Protein AF-A0A1C2GJ73-F1 (afdb_monomer_lite)

Foldseek 3Di:
DDDDCPDPVVVVVVVVVVPPPQADWAWDADPQWIFTADHPVCCPPPVNVQGTQPPDRSVQWDDADSEQWIDGPPFIDRGSDTDPPADRVQWHAPDRAWIDGPQDIDGPPDDPRPDD

Secondary structure (DSSP, 8-state):
-------HHHHHHHHHHHTSSSS--EEEEETTEEEEEPPHHHHTSTTTT--EETT--TTT-EE-SSSSEEE-SS-EEETTEE-TT--TTT-EEEETTEEE-SS-EEETTB------

Radius of gyration: 19.12 Å; chains: 1; bounding box: 38×44×57 Å

pLDDT: mean 79.22, std 19.01, range [32.78, 98.31]

Structure (mmCIF, N/CA/C/O backbone):
data_AF-A0A1C2GJ73-F1
#
_entry.id   AF-A0A1C2GJ73-F1
#
loop_
_atom_site.group_PDB
_atom_site.id
_atom_site.type_symbol
_atom_site.label_atom_id
_atom_site.label_alt_id
_atom_site.label_comp_id
_atom_site.label_asym_id
_atom_site.label_entity_id
_atom_site.label_seq_id
_atom_site.pdbx_PDB_ins_code
_atom_site.Cartn_x
_atom_site.Cartn_y
_atom_site.Cartn_z
_atom_site.occupancy
_atom_site.B_iso_or_equiv
_atom_site.auth_seq_id
_atom_site.auth_comp_id
_atom_site.auth_asym_id
_atom_site.auth_atom_id
_atom_site.pdbx_PDB_model_num
AT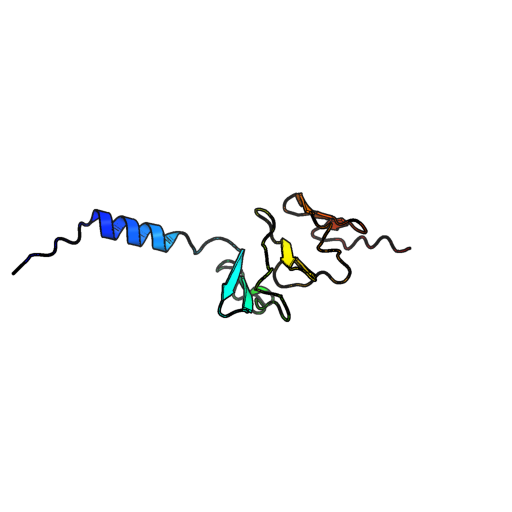OM 1 N N . MET A 1 1 ? -25.498 28.324 39.859 1.00 40.22 1 MET A N 1
ATOM 2 C CA . MET A 1 1 ? -24.899 28.531 38.520 1.00 40.22 1 MET A CA 1
ATOM 3 C C . MET A 1 1 ? -23.432 28.119 38.566 1.00 40.22 1 MET A C 1
ATOM 5 O O . MET A 1 1 ? -22.624 28.859 39.112 1.00 40.22 1 MET A O 1
ATOM 9 N N . LYS A 1 2 ? -23.086 26.915 38.087 1.00 37.31 2 LYS A N 1
ATOM 10 C CA . LYS A 1 2 ? -21.684 26.472 37.994 1.00 37.31 2 LYS A CA 1
ATOM 11 C C . LYS A 1 2 ? -21.054 27.174 36.789 1.00 37.31 2 LYS A C 1
ATOM 13 O O . LYS A 1 2 ? -21.511 26.981 35.669 1.00 37.31 2 LYS A O 1
ATOM 18 N N . ARG A 1 3 ? -20.073 28.046 37.029 1.00 48.12 3 ARG A N 1
ATOM 19 C CA . ARG A 1 3 ? -19.289 28.680 35.963 1.00 4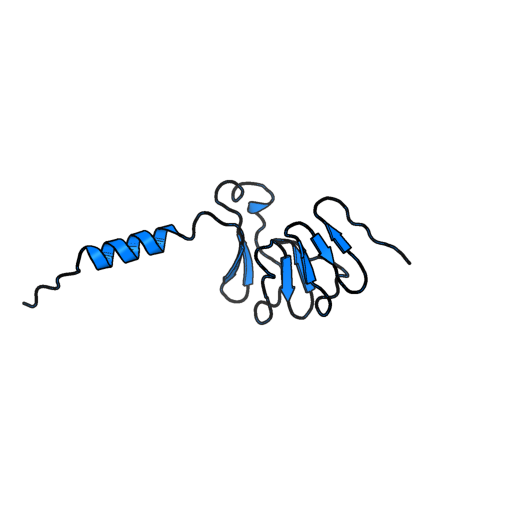8.12 3 ARG A CA 1
ATOM 20 C C . ARG A 1 3 ? -18.337 27.624 35.408 1.00 48.12 3 ARG A C 1
ATOM 22 O O . ARG A 1 3 ? -17.399 27.231 36.092 1.00 48.12 3 ARG A O 1
ATOM 29 N N . SER A 1 4 ? -18.629 27.130 34.211 1.00 48.50 4 SER A N 1
ATOM 30 C CA . SER A 1 4 ? -17.775 26.187 33.492 1.00 48.50 4 SER A CA 1
ATOM 31 C C . SER A 1 4 ? -16.586 26.948 32.910 1.00 48.50 4 SER A C 1
ATOM 33 O O . SER A 1 4 ? -16.693 27.571 31.857 1.00 48.50 4 SER A O 1
ATOM 35 N N . THR A 1 5 ? -15.459 26.946 33.613 1.00 51.06 5 THR A N 1
ATOM 36 C CA . THR A 1 5 ? -14.175 27.425 33.094 1.00 51.06 5 THR A CA 1
ATOM 37 C C . THR A 1 5 ? -13.644 26.388 32.109 1.00 51.06 5 THR A C 1
ATOM 39 O O . THR A 1 5 ? -12.960 25.440 32.482 1.00 51.06 5 THR A O 1
ATOM 42 N N . ILE A 1 6 ? -13.993 26.543 30.832 1.00 55.19 6 ILE A N 1
ATOM 43 C CA . ILE A 1 6 ? -13.268 25.897 29.738 1.00 55.19 6 ILE A CA 1
ATOM 44 C C . ILE A 1 6 ? -11.893 26.577 29.700 1.00 55.19 6 ILE A C 1
ATOM 46 O O . ILE A 1 6 ? -11.766 27.726 29.281 1.00 55.19 6 ILE A O 1
ATOM 50 N N . THR A 1 7 ? -10.875 25.921 30.253 1.00 47.97 7 THR A N 1
ATOM 51 C CA . THR A 1 7 ? -9.523 26.475 30.379 1.00 47.97 7 THR A CA 1
ATOM 52 C C . THR A 1 7 ? -8.939 26.733 28.989 1.00 47.97 7 THR A C 1
ATOM 54 O O . THR A 1 7 ? -8.954 25.843 28.142 1.00 47.97 7 THR A O 1
ATOM 57 N N . ILE A 1 8 ? -8.377 27.922 28.756 1.00 55.06 8 ILE A N 1
ATOM 58 C CA . ILE A 1 8 ? -7.751 28.338 27.482 1.00 55.06 8 ILE A CA 1
ATOM 59 C C . ILE A 1 8 ? -6.724 27.303 26.973 1.00 55.06 8 ILE A C 1
ATOM 61 O O . ILE A 1 8 ? -6.609 27.089 25.772 1.00 55.06 8 ILE A O 1
ATOM 65 N N . ILE A 1 9 ? -6.050 26.588 27.882 1.00 53.28 9 ILE A N 1
ATOM 66 C CA . ILE A 1 9 ? -5.108 25.496 27.577 1.00 53.28 9 ILE A CA 1
ATOM 67 C C . ILE A 1 9 ? -5.810 24.294 26.916 1.00 53.28 9 ILE A C 1
ATOM 69 O O . ILE A 1 9 ? -5.271 23.706 25.984 1.00 53.28 9 ILE A O 1
ATOM 73 N N . GLY A 1 10 ? -7.029 23.952 27.348 1.00 53.03 10 GLY A N 1
ATOM 74 C CA . GLY A 1 10 ? -7.826 22.882 26.744 1.00 53.03 10 GLY A CA 1
ATOM 75 C C . GLY A 1 10 ? -8.292 23.231 25.330 1.00 53.03 10 GLY A C 1
ATOM 76 O O . GLY A 1 10 ? -8.263 22.378 24.453 1.00 53.03 10 GLY A O 1
ATOM 77 N N . VAL A 1 11 ? -8.630 24.500 25.075 1.00 57.69 11 VAL A N 1
ATOM 78 C CA . VAL A 1 11 ? -8.968 24.987 23.723 1.00 57.69 11 VAL A CA 1
ATOM 79 C C . VAL A 1 11 ? -7.724 25.048 22.832 1.00 57.69 11 VAL A C 1
ATOM 81 O O . VAL A 1 11 ? -7.787 24.634 21.680 1.00 57.69 11 VAL A O 1
ATOM 84 N N . LEU A 1 12 ? -6.577 25.485 23.363 1.00 54.69 12 LEU A N 1
ATOM 85 C CA . LEU A 1 12 ? -5.314 25.560 22.621 1.00 54.69 12 LEU A CA 1
ATOM 86 C C . LEU A 1 12 ? -4.817 24.170 22.184 1.00 54.69 12 LEU A C 1
ATOM 88 O O . LEU A 1 12 ? -4.389 24.012 21.046 1.00 54.69 12 LEU A O 1
ATOM 92 N N . LEU A 1 13 ? -4.938 23.149 23.040 1.00 57.16 13 LEU A N 1
ATOM 93 C CA . LEU A 1 13 ? -4.589 21.764 22.696 1.00 57.16 13 LEU A CA 1
ATOM 94 C C . LEU A 1 13 ? -5.538 21.157 21.650 1.00 57.16 13 LEU A C 1
ATOM 96 O O . LEU A 1 13 ? -5.087 20.409 20.784 1.00 57.16 13 LEU A O 1
ATOM 100 N N . ILE A 1 14 ? -6.826 21.517 21.679 1.00 57.53 14 ILE A N 1
ATOM 101 C CA . ILE A 1 14 ? -7.804 21.101 20.662 1.00 57.53 14 ILE A CA 1
ATOM 102 C C . ILE A 1 14 ? -7.503 21.774 19.311 1.00 57.53 14 ILE A C 1
ATOM 104 O O . ILE A 1 14 ? -7.491 21.099 18.288 1.00 57.53 14 ILE A O 1
ATOM 108 N N . VAL A 1 15 ? -7.195 23.077 19.288 1.00 53.16 15 VAL A N 1
ATOM 109 C CA . VAL A 1 15 ? -6.886 23.822 18.049 1.00 53.16 15 VAL A CA 1
ATOM 110 C C . VAL A 1 15 ? -5.552 23.384 17.432 1.00 53.16 15 VAL A C 1
ATOM 112 O O . VAL A 1 15 ? -5.462 23.239 16.216 1.00 53.16 15 VAL A O 1
ATOM 115 N N . VAL A 1 16 ? -4.532 23.104 18.250 1.00 53.62 16 VAL A N 1
ATOM 116 C CA . VAL A 1 16 ? -3.249 22.559 17.775 1.00 53.62 16 VAL A CA 1
ATOM 117 C C . VAL A 1 16 ? -3.427 21.127 17.256 1.00 53.62 16 VAL A C 1
ATOM 119 O O . VAL A 1 16 ? -2.925 20.814 16.182 1.00 53.62 16 VAL A O 1
ATOM 122 N N . GLY A 1 17 ? -4.213 20.283 17.937 1.00 51.91 17 GLY A N 1
ATOM 123 C CA . GLY A 1 17 ? -4.532 18.922 17.482 1.00 51.91 17 GLY A CA 1
ATOM 124 C C . GLY A 1 17 ? -5.350 18.864 16.184 1.00 51.91 17 GLY A C 1
ATOM 125 O O . GLY A 1 17 ? -5.173 17.944 15.388 1.00 51.91 17 GLY A O 1
ATOM 126 N N . LEU A 1 18 ? -6.194 19.868 15.925 1.00 52.06 18 LEU A N 1
ATOM 127 C CA . LEU A 1 18 ? -6.957 20.002 14.677 1.00 52.06 18 LEU A CA 1
ATOM 128 C C . LEU A 1 18 ? -6.104 20.480 13.488 1.00 52.06 18 LEU A C 1
ATOM 130 O O . LEU A 1 18 ? -6.515 20.304 12.343 1.00 52.06 18 LEU A O 1
ATOM 134 N N . CYS A 1 19 ? -4.915 21.041 13.730 1.00 49.59 19 CYS A N 1
ATOM 135 C CA . CYS A 1 19 ? -4.061 21.611 12.683 1.00 49.59 19 CYS A CA 1
ATOM 136 C C . CYS A 1 19 ? -3.047 20.613 12.082 1.00 49.59 19 CYS A C 1
ATOM 138 O O . CYS A 1 19 ? -2.362 20.941 11.119 1.00 49.59 19 CYS A O 1
ATOM 140 N N . PHE A 1 20 ? -2.941 19.385 12.608 1.00 48.09 20 PHE A N 1
ATOM 141 C CA . PHE A 1 20 ? -1.906 18.425 12.183 1.00 48.09 20 PHE A CA 1
ATOM 142 C C . PHE A 1 20 ? -2.305 17.453 11.065 1.00 48.09 20 PHE A C 1
ATOM 144 O O . PHE A 1 20 ? -1.451 16.709 10.593 1.00 48.09 20 PHE A O 1
ATOM 151 N N . LYS A 1 21 ? -3.562 17.427 10.609 1.00 51.94 21 LYS A N 1
ATOM 152 C CA . LYS A 1 21 ? -3.984 16.460 9.576 1.00 51.94 21 LYS A CA 1
ATOM 153 C C . LYS A 1 21 ? -3.804 16.929 8.126 1.00 51.94 21 LYS A C 1
ATOM 155 O O . LYS A 1 21 ? -4.050 16.148 7.218 1.00 51.94 21 LYS A O 1
ATOM 160 N N . SER A 1 22 ? -3.412 18.178 7.878 1.00 50.88 22 SER A N 1
ATOM 161 C CA . SER A 1 22 ? -3.620 18.821 6.569 1.00 50.88 22 SER A CA 1
ATOM 162 C C . SER A 1 22 ? -2.415 18.866 5.619 1.00 50.88 22 SER A C 1
ATOM 164 O O . SER A 1 22 ? -2.526 19.502 4.573 1.00 50.88 22 SER A O 1
ATOM 166 N N . CYS A 1 23 ? -1.285 18.214 5.925 1.00 57.44 23 CYS A N 1
ATOM 167 C CA . CYS A 1 23 ? -0.053 18.396 5.136 1.00 57.44 23 CYS A CA 1
ATOM 168 C C . CYS A 1 23 ? 0.575 17.127 4.538 1.00 57.44 23 CYS A C 1
ATOM 170 O O . CYS A 1 23 ? 1.597 17.242 3.868 1.00 57.44 23 CYS A O 1
ATOM 172 N N . GLN A 1 24 ? 0.009 15.937 4.751 1.00 71.62 24 GLN A N 1
ATOM 173 C CA . GLN A 1 24 ? 0.640 14.689 4.309 1.00 71.62 24 GLN A CA 1
ATOM 174 C C . GLN A 1 24 ? -0.308 13.864 3.438 1.00 71.62 24 GLN A C 1
ATOM 176 O O . GLN A 1 24 ? -1.488 13.739 3.763 1.00 71.62 24 GLN A O 1
ATOM 181 N N . ASP A 1 25 ? 0.227 13.319 2.344 1.00 86.19 25 ASP A N 1
ATOM 182 C CA . ASP A 1 25 ? -0.455 12.300 1.547 1.00 86.19 25 ASP A CA 1
ATOM 183 C C . ASP A 1 25 ? -0.624 11.023 2.384 1.00 86.19 25 ASP A C 1
ATOM 185 O O . ASP A 1 25 ? 0.204 10.742 3.256 1.00 86.19 25 ASP A O 1
ATOM 189 N N . GLY A 1 26 ? -1.662 10.233 2.116 1.00 90.31 26 GLY A N 1
ATOM 190 C CA . GLY A 1 26 ? -1.841 8.961 2.813 1.00 90.31 26 GLY A CA 1
ATOM 191 C C . GLY A 1 26 ? -3.179 8.288 2.561 1.00 90.31 26 GLY A C 1
ATOM 192 O O . GLY A 1 26 ? -4.060 8.829 1.888 1.00 90.31 26 GLY A O 1
ATOM 193 N N . TYR A 1 27 ? -3.333 7.089 3.116 1.00 92.94 27 TYR A N 1
ATOM 194 C CA . TYR A 1 27 ? -4.559 6.317 2.967 1.00 92.94 27 TYR A CA 1
ATOM 195 C C . TYR A 1 27 ? -5.596 6.678 4.034 1.00 92.94 27 TYR A C 1
ATOM 197 O O . TYR A 1 27 ? -5.287 6.863 5.211 1.00 92.94 27 TYR A O 1
ATOM 205 N N . GLU A 1 28 ? -6.858 6.728 3.622 1.00 93.31 28 GLU A N 1
ATOM 206 C CA . GLU A 1 28 ? -8.014 6.897 4.495 1.00 93.31 28 GLU A CA 1
ATOM 207 C C . GLU A 1 28 ? -9.023 5.781 4.225 1.00 93.31 28 GLU A C 1
ATOM 209 O O . GLU A 1 28 ? -9.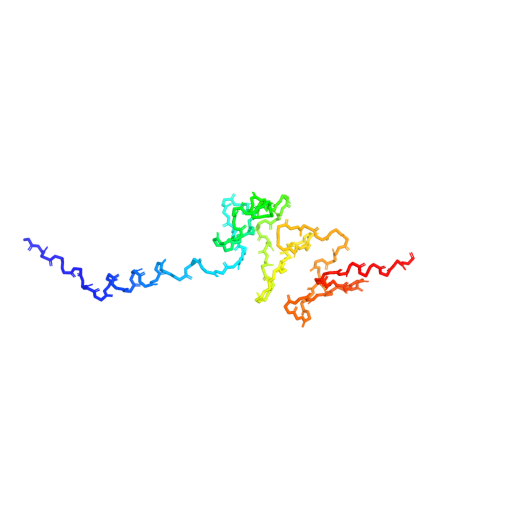316 5.449 3.076 1.00 93.31 28 GLU A O 1
ATOM 214 N N . ILE A 1 29 ? -9.560 5.197 5.296 1.00 93.69 29 ILE A N 1
ATOM 215 C CA . ILE A 1 29 ? -10.649 4.227 5.215 1.00 93.69 29 ILE A CA 1
ATOM 216 C C . ILE A 1 29 ? -11.894 4.885 5.792 1.00 93.69 29 ILE A C 1
ATOM 218 O O . ILE A 1 29 ? -11.928 5.205 6.980 1.00 93.69 29 ILE A O 1
ATOM 222 N N . ASP A 1 30 ? -12.918 5.044 4.960 1.00 93.69 30 ASP A N 1
ATOM 223 C CA . ASP A 1 30 ? -14.208 5.599 5.360 1.00 93.69 30 ASP A CA 1
ATOM 224 C C . ASP A 1 30 ? -15.352 4.727 4.843 1.00 93.69 30 ASP A C 1
ATOM 226 O O . ASP A 1 30 ? -15.405 4.362 3.668 1.00 93.69 30 ASP A O 1
ATOM 230 N N . ASN A 1 31 ? -16.265 4.367 5.745 1.00 94.56 31 ASN A N 1
ATOM 231 C CA . ASN A 1 31 ? -17.444 3.547 5.464 1.00 94.56 31 ASN A CA 1
ATOM 232 C C . ASN A 1 31 ? -17.161 2.291 4.602 1.00 94.56 31 ASN A C 1
ATOM 234 O O . ASN A 1 31 ? -17.870 1.997 3.637 1.00 94.56 31 ASN A O 1
ATOM 238 N N . GLY A 1 32 ? -16.079 1.572 4.925 1.00 94.44 32 GLY A N 1
ATOM 239 C CA . GLY A 1 32 ? -15.661 0.356 4.214 1.00 94.44 32 GLY A CA 1
ATOM 240 C C . GLY A 1 32 ? -15.051 0.593 2.829 1.00 94.44 32 GLY A C 1
ATOM 241 O O . GLY A 1 32 ? -14.848 -0.364 2.086 1.00 94.44 32 GLY A O 1
ATOM 242 N N . LYS A 1 33 ? -14.757 1.844 2.472 1.00 95.88 33 LYS A N 1
ATOM 243 C CA . LYS A 1 33 ? -14.078 2.235 1.235 1.00 95.88 33 LYS A CA 1
ATOM 244 C C . LYS A 1 33 ? -12.695 2.774 1.551 1.00 95.88 33 LYS A C 1
ATOM 246 O O . LYS A 1 33 ? -12.497 3.394 2.592 1.00 95.88 33 LYS A O 1
ATOM 251 N N . VAL A 1 34 ? -11.760 2.547 0.637 1.00 96.38 34 VAL A N 1
ATOM 252 C CA . VAL A 1 34 ? -10.381 3.010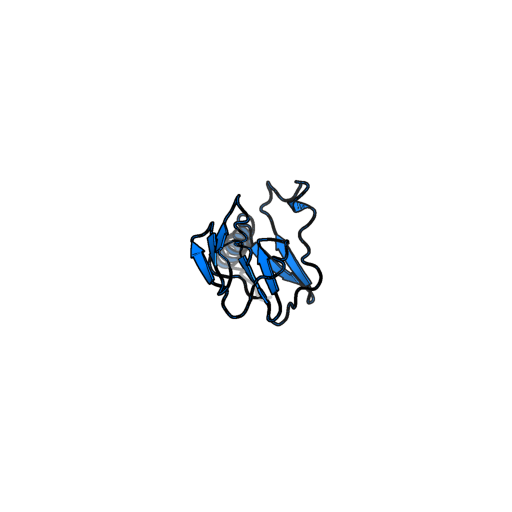 0.770 1.00 96.38 34 VAL A CA 1
ATOM 253 C C . VAL A 1 34 ? -10.132 4.146 -0.210 1.00 96.38 34 VAL A C 1
ATOM 255 O O . VAL A 1 34 ? -10.514 4.064 -1.380 1.00 96.38 34 VAL A O 1
ATOM 258 N N . TYR A 1 35 ? -9.479 5.191 0.280 1.00 94.44 35 TYR A N 1
ATOM 259 C CA . TYR A 1 35 ? -9.086 6.363 -0.481 1.00 94.44 35 TYR A CA 1
ATOM 260 C C . TYR A 1 35 ? -7.599 6.640 -0.272 1.00 94.44 35 TYR A C 1
ATOM 262 O O . TYR A 1 35 ? -7.073 6.418 0.815 1.00 94.44 35 TYR A O 1
ATOM 270 N N . TYR A 1 36 ? -6.925 7.148 -1.298 1.00 92.88 36 TYR A N 1
ATOM 271 C CA . TYR A 1 36 ? -5.592 7.726 -1.183 1.00 92.88 36 TYR A CA 1
ATOM 272 C C . TYR A 1 36 ? -5.687 9.245 -1.314 1.00 92.88 36 TYR A C 1
ATOM 274 O O . TYR A 1 36 ? -5.907 9.783 -2.399 1.00 92.88 36 TYR A O 1
ATOM 282 N N . ASN A 1 37 ? -5.550 9.947 -0.199 1.00 89.88 37 ASN A N 1
ATOM 283 C CA . ASN A 1 37 ? -5.658 11.392 -0.163 1.00 89.88 37 ASN A CA 1
ATOM 284 C C . ASN A 1 37 ? -4.323 12.037 -0.497 1.00 89.88 37 ASN A C 1
ATOM 286 O O . ASN A 1 37 ? -3.318 11.807 0.169 1.00 89.88 37 ASN A O 1
ATOM 290 N N . TYR A 1 38 ? -4.358 12.903 -1.499 1.00 86.94 38 TYR A N 1
ATOM 291 C CA . TYR A 1 38 ? -3.263 13.797 -1.816 1.00 86.94 38 TYR A CA 1
ATOM 292 C C . TYR A 1 38 ? -3.348 15.065 -0.969 1.00 86.94 38 TYR A C 1
ATOM 294 O O . TYR A 1 38 ? -4.436 15.542 -0.627 1.00 86.94 38 TYR A O 1
ATOM 302 N N . ASN A 1 39 ? -2.194 15.654 -0.689 1.00 82.94 39 ASN A N 1
ATOM 303 C CA . ASN A 1 39 ? -2.079 16.960 -0.076 1.00 82.94 39 ASN A CA 1
ATOM 304 C C . ASN A 1 39 ? -2.813 18.021 -0.910 1.00 82.94 39 ASN A C 1
ATOM 306 O O . ASN A 1 39 ? -3.086 17.857 -2.103 1.00 82.94 39 ASN A O 1
ATOM 310 N N . VAL A 1 40 ? -3.131 19.141 -0.257 1.00 74.19 40 VAL A N 1
ATOM 311 C CA . VAL A 1 40 ? -4.014 20.187 -0.798 1.00 74.19 40 VAL A CA 1
ATOM 312 C C . VAL A 1 40 ? -3.544 20.723 -2.158 1.00 74.19 40 VAL A C 1
ATOM 314 O O . VAL A 1 40 ? -4.381 21.108 -2.968 1.00 74.19 40 VAL A O 1
ATOM 317 N N . TRP A 1 41 ? -2.240 20.691 -2.450 1.00 76.88 41 TRP A N 1
ATOM 318 C CA . TRP A 1 41 ? -1.682 21.159 -3.723 1.00 76.88 41 TRP A CA 1
ATOM 319 C C . TRP A 1 41 ? -1.955 20.214 -4.894 1.00 76.88 41 TRP A C 1
ATOM 321 O O . TRP A 1 41 ? -2.087 20.663 -6.029 1.00 76.88 41 TRP A O 1
ATOM 331 N N . LEU A 1 42 ? -2.036 18.911 -4.625 1.00 76.19 42 LEU A N 1
ATOM 332 C CA . LEU A 1 42 ? -2.247 17.877 -5.637 1.00 76.19 42 LEU A CA 1
ATOM 333 C C . LEU A 1 42 ? -3.706 17.422 -5.714 1.00 76.19 42 LEU A C 1
ATOM 335 O O . LEU A 1 42 ? -4.089 16.802 -6.701 1.00 76.19 42 LEU A O 1
ATOM 339 N N . ARG A 1 43 ? -4.543 17.757 -4.729 1.00 73.69 43 ARG A N 1
ATOM 340 C CA . ARG A 1 43 ? -5.949 17.332 -4.682 1.00 73.69 43 ARG A CA 1
ATOM 341 C C . ARG A 1 43 ? -6.758 17.749 -5.913 1.00 73.69 43 ARG A C 1
ATOM 343 O O . ARG A 1 43 ? -7.575 16.971 -6.393 1.00 73.69 43 ARG A O 1
ATOM 350 N N . ASP A 1 44 ? -6.509 18.947 -6.437 1.00 80.44 44 ASP A N 1
ATOM 351 C CA . ASP A 1 44 ? -7.246 19.471 -7.594 1.00 80.44 44 ASP A CA 1
ATOM 352 C C . ASP A 1 44 ? -6.642 19.045 -8.946 1.00 80.44 44 ASP A C 1
ATOM 354 O O . ASP A 1 44 ? -7.236 19.333 -9.992 1.00 80.44 44 ASP A O 1
ATOM 358 N N . SER A 1 45 ? -5.502 18.337 -8.927 1.00 81.38 45 SER A N 1
ATOM 359 C CA . SER A 1 45 ? -4.905 17.714 -10.115 1.00 81.38 45 SER A CA 1
ATOM 360 C C . SER A 1 45 ? -5.767 16.558 -10.632 1.00 81.38 45 SER A C 1
ATOM 362 O O . SER A 1 45 ? -6.556 15.978 -9.885 1.00 81.38 45 SER A O 1
ATOM 364 N N . ASP A 1 46 ? -5.598 16.181 -11.900 1.00 80.50 46 ASP A N 1
ATOM 365 C CA . ASP A 1 46 ? -6.330 15.047 -12.484 1.00 80.50 46 ASP A CA 1
ATOM 366 C C . ASP A 1 46 ? -6.089 13.737 -11.714 1.00 80.50 46 ASP A C 1
ATOM 368 O O . ASP A 1 46 ? -7.016 12.951 -11.529 1.00 80.50 46 ASP A O 1
ATOM 372 N N . GLU A 1 47 ? -4.868 13.535 -11.203 1.00 73.56 47 GLU A N 1
ATOM 373 C CA . GLU A 1 47 ? -4.509 12.385 -10.365 1.00 73.56 47 GLU A CA 1
ATOM 374 C C . GLU A 1 47 ? -5.214 12.454 -8.998 1.00 73.56 47 GLU A C 1
ATOM 376 O O . GLU A 1 47 ? -5.782 11.465 -8.541 1.00 73.56 47 GLU A O 1
ATOM 381 N N . GLY A 1 48 ? -5.242 13.637 -8.373 1.00 77.25 48 GLY A N 1
ATOM 382 C CA . GLY A 1 48 ? -5.857 13.858 -7.061 1.00 77.25 48 GLY A CA 1
ATOM 383 C C . GLY A 1 48 ? -7.382 13.762 -7.044 1.00 77.25 48 GLY A C 1
ATOM 384 O O . GLY A 1 48 ? -7.964 13.394 -6.023 1.00 77.25 48 GLY A O 1
ATOM 385 N N . ARG A 1 49 ? -8.033 14.021 -8.183 1.00 79.38 49 ARG A N 1
ATOM 386 C CA . ARG A 1 49 ? -9.486 13.852 -8.355 1.00 79.38 49 ARG A CA 1
ATOM 387 C C . ARG A 1 49 ? -9.924 12.390 -8.327 1.00 79.38 49 ARG A C 1
ATOM 389 O O . ARG A 1 49 ? -11.092 12.118 -8.053 1.00 79.38 49 ARG A O 1
ATOM 396 N N . ILE A 1 50 ? -9.012 11.459 -8.607 1.00 80.38 50 ILE A N 1
ATOM 397 C CA . ILE A 1 50 ? -9.254 10.018 -8.532 1.00 80.38 50 ILE A CA 1
ATOM 398 C C . ILE A 1 50 ? -8.488 9.484 -7.324 1.00 80.38 50 ILE A C 1
ATOM 400 O O . ILE A 1 50 ? -7.348 9.046 -7.437 1.00 80.38 50 ILE A O 1
ATOM 404 N N . ASN A 1 51 ? -9.122 9.528 -6.155 1.00 88.38 51 ASN A N 1
ATOM 405 C CA . ASN A 1 51 ? -8.544 9.033 -4.905 1.00 88.38 51 ASN A CA 1
ATOM 406 C C . ASN A 1 51 ? -9.162 7.716 -4.421 1.00 88.38 51 ASN A C 1
ATOM 408 O O . ASN A 1 51 ? -8.598 7.076 -3.542 1.00 88.38 51 ASN A O 1
ATOM 412 N N . TYR A 1 52 ? -10.306 7.299 -4.965 1.00 92.62 52 TYR A N 1
ATOM 413 C CA . TYR A 1 52 ? -10.984 6.066 -4.569 1.00 92.62 52 TYR A CA 1
ATOM 414 C C . TYR A 1 52 ? -10.284 4.821 -5.130 1.00 92.62 52 TYR A C 1
ATOM 416 O O . TYR A 1 52 ? -10.026 4.737 -6.332 1.00 92.62 52 TYR A O 1
ATOM 424 N N . ILE A 1 53 ? -10.033 3.839 -4.261 1.00 94.12 53 ILE A N 1
ATOM 425 C CA . ILE A 1 53 ? -9.428 2.556 -4.625 1.00 94.12 53 ILE A CA 1
ATOM 426 C C . ILE A 1 53 ? -10.533 1.522 -4.793 1.00 94.12 53 ILE A C 1
ATOM 428 O O . ILE A 1 53 ? -11.067 0.979 -3.821 1.00 94.12 53 ILE A O 1
ATOM 432 N N . ASP A 1 54 ? -10.889 1.265 -6.047 1.00 90.38 54 ASP A N 1
ATOM 433 C CA . ASP A 1 54 ? -11.953 0.322 -6.359 1.00 90.38 54 ASP A CA 1
ATOM 434 C C . ASP A 1 54 ? -11.590 -1.111 -5.944 1.00 90.38 54 ASP A C 1
ATOM 436 O O . ASP A 1 54 ? -10.459 -1.571 -6.117 1.00 90.38 54 ASP A O 1
ATOM 440 N N . SER A 1 55 ? -12.583 -1.826 -5.410 1.00 92.12 55 SER A N 1
ATOM 441 C CA . SER A 1 55 ? -12.479 -3.226 -4.976 1.00 92.12 55 SER A CA 1
ATOM 442 C C . SER A 1 55 ? -11.424 -3.532 -3.895 1.00 92.12 55 SER A C 1
ATOM 444 O O . SER A 1 55 ? -11.133 -4.707 -3.655 1.00 92.12 55 SER A O 1
ATOM 446 N N . ALA A 1 56 ? -10.870 -2.519 -3.220 1.00 96.19 56 ALA A N 1
ATOM 447 C CA . ALA A 1 56 ? -9.972 -2.733 -2.088 1.00 96.19 56 ALA A CA 1
ATOM 448 C C . ALA A 1 56 ? -10.705 -3.387 -0.907 1.00 96.19 56 ALA A C 1
ATOM 450 O O . ALA A 1 56 ? -11.796 -2.960 -0.518 1.00 96.19 56 ALA A O 1
ATOM 451 N N . ASP A 1 57 ? -10.093 -4.408 -0.303 1.00 97.75 57 ASP A N 1
ATOM 452 C CA . ASP A 1 57 ? -10.631 -5.026 0.910 1.00 97.75 57 ASP A CA 1
ATOM 453 C C . ASP A 1 57 ? -10.258 -4.172 2.127 1.00 97.75 57 ASP A C 1
ATOM 455 O O . ASP A 1 57 ? -9.232 -4.386 2.776 1.00 97.75 57 ASP A O 1
ATOM 459 N N . ALA A 1 58 ? -11.122 -3.204 2.445 1.00 97.06 58 ALA A N 1
ATOM 460 C CA . ALA A 1 58 ? -10.931 -2.269 3.550 1.00 97.06 58 ALA A CA 1
ATOM 461 C C . ALA A 1 58 ? -10.724 -2.950 4.916 1.00 97.06 58 ALA A C 1
ATOM 463 O O . ALA A 1 58 ? -10.072 -2.377 5.783 1.00 97.06 58 ALA A O 1
ATOM 464 N N . ALA A 1 59 ? -11.241 -4.167 5.125 1.00 97.44 59 ALA A N 1
ATOM 465 C CA . ALA A 1 59 ? -11.091 -4.875 6.396 1.00 97.44 59 ALA A CA 1
ATOM 466 C C . ALA A 1 59 ? -9.671 -5.426 6.601 1.00 97.44 59 ALA A C 1
ATOM 468 O O . ALA A 1 59 ? -9.255 -5.651 7.736 1.00 97.44 59 ALA A O 1
ATOM 469 N N . THR A 1 60 ? -8.932 -5.649 5.512 1.00 97.88 60 THR A N 1
ATOM 470 C CA . THR A 1 60 ? -7.550 -6.157 5.544 1.00 97.88 60 THR A CA 1
ATOM 471 C C . THR A 1 60 ? -6.527 -5.165 5.003 1.00 97.88 60 THR A C 1
ATOM 473 O O . THR A 1 60 ? -5.341 -5.487 4.936 1.00 97.88 60 THR A O 1
ATOM 476 N N . PHE A 1 61 ? -6.976 -3.965 4.636 1.00 97.69 61 PHE A N 1
ATOM 477 C CA . PHE A 1 61 ? -6.140 -2.935 4.051 1.00 97.69 61 PHE A CA 1
ATOM 478 C C . PHE A 1 61 ? -5.129 -2.398 5.066 1.00 97.69 61 PHE A C 1
ATOM 480 O O . PHE A 1 61 ? -5.469 -2.047 6.198 1.00 97.69 61 PHE A O 1
ATOM 487 N N . LYS A 1 62 ? -3.872 -2.316 4.643 1.00 96.00 62 LYS A N 1
ATOM 488 C CA . LYS A 1 62 ? -2.752 -1.880 5.463 1.00 96.00 62 LYS A CA 1
ATOM 489 C C . LYS A 1 62 ? -1.780 -1.056 4.632 1.00 96.00 62 LYS A C 1
ATOM 491 O O . LYS A 1 62 ? -1.168 -1.560 3.691 1.00 96.00 62 LYS A O 1
ATOM 496 N N . GLU A 1 63 ? -1.586 0.189 5.045 1.00 94.69 63 GLU A N 1
ATOM 497 C CA . GLU A 1 63 ? -0.486 1.021 4.565 1.00 94.69 63 GLU A CA 1
ATOM 498 C C . GLU A 1 63 ? 0.860 0.433 5.007 1.00 94.69 63 GLU A C 1
ATOM 500 O O . GLU A 1 63 ? 1.020 -0.058 6.133 1.00 94.69 63 GLU A O 1
ATOM 505 N N . LEU A 1 64 ? 1.831 0.445 4.098 1.00 92.44 64 LEU A N 1
ATOM 506 C CA . LEU A 1 64 ? 3.157 -0.093 4.342 1.00 92.44 64 LEU A CA 1
ATOM 507 C C . LEU A 1 64 ? 4.151 1.047 4.608 1.00 92.44 64 LEU A C 1
ATOM 509 O O . LEU A 1 64 ? 4.474 1.839 3.725 1.00 92.44 64 LEU A O 1
ATOM 513 N N . GLY A 1 65 ? 4.695 1.080 5.828 1.00 84.69 65 GLY A N 1
ATOM 514 C CA . GLY A 1 65 ? 5.723 2.044 6.236 1.00 84.69 65 GLY A CA 1
ATOM 515 C C . GLY A 1 65 ? 5.278 3.505 6.103 1.00 84.69 65 GLY A C 1
ATOM 516 O O . GLY A 1 65 ? 4.092 3.801 6.111 1.00 84.69 65 GLY A O 1
ATOM 517 N N . HIS A 1 66 ? 6.242 4.417 5.980 1.00 82.38 66 HIS A N 1
ATOM 518 C CA . HIS A 1 66 ? 5.995 5.803 5.567 1.00 82.38 66 HIS A CA 1
ATOM 519 C C . HIS A 1 66 ? 6.155 5.897 4.046 1.00 82.38 66 HIS A C 1
ATOM 521 O O . HIS A 1 66 ? 7.145 6.442 3.556 1.00 82.38 66 HIS A O 1
ATOM 527 N N . SER A 1 67 ? 5.255 5.259 3.299 1.00 86.50 67 SER A N 1
ATOM 528 C CA . SER A 1 67 ? 5.350 5.176 1.840 1.00 86.50 67 SER A CA 1
ATOM 529 C C . SER A 1 67 ? 3.985 5.283 1.172 1.00 86.50 67 SER A C 1
ATOM 531 O O . SER A 1 67 ? 2.946 5.219 1.814 1.00 86.50 67 SER A O 1
ATOM 533 N N . ASN A 1 68 ? 3.999 5.356 -0.156 1.00 91.12 68 ASN A N 1
ATOM 534 C CA . ASN A 1 68 ? 2.784 5.334 -0.962 1.00 91.12 68 ASN A CA 1
ATOM 535 C C . ASN A 1 68 ? 2.290 3.912 -1.270 1.00 91.12 68 ASN A C 1
ATOM 537 O O . ASN A 1 68 ? 1.343 3.759 -2.038 1.00 91.12 68 ASN A O 1
ATOM 541 N N . TYR A 1 69 ? 2.909 2.870 -0.713 1.00 93.50 69 TYR A N 1
ATOM 542 C CA . TYR A 1 69 ? 2.488 1.485 -0.911 1.00 93.50 69 TYR A CA 1
ATOM 543 C C . TYR A 1 69 ? 1.514 1.024 0.173 1.00 93.50 69 TYR A C 1
ATOM 545 O O . TYR A 1 69 ? 1.653 1.354 1.350 1.00 93.50 69 TYR A O 1
ATOM 553 N N . ALA A 1 70 ? 0.561 0.190 -0.223 1.00 95.69 70 ALA A N 1
ATOM 554 C CA . ALA A 1 70 ? -0.342 -0.498 0.687 1.00 95.69 70 ALA A CA 1
ATOM 555 C C . ALA A 1 70 ? -0.675 -1.897 0.170 1.00 95.69 70 ALA A C 1
ATOM 557 O O . ALA A 1 70 ? -0.470 -2.213 -1.002 1.00 95.69 70 ALA A O 1
ATOM 558 N N . VAL A 1 71 ? -1.196 -2.741 1.051 1.00 97.38 71 VAL A N 1
ATOM 559 C CA . VAL A 1 71 ? -1.641 -4.098 0.726 1.00 97.38 71 VAL A CA 1
ATOM 560 C C . VAL A 1 71 ? -2.997 -4.373 1.343 1.00 97.38 71 VAL A C 1
ATOM 562 O O . VAL A 1 71 ? -3.315 -3.866 2.414 1.00 97.38 71 VAL A O 1
ATOM 565 N N . ASP A 1 72 ? -3.773 -5.222 0.690 1.00 98.31 72 ASP A N 1
ATOM 566 C CA . ASP A 1 72 ? -4.840 -5.979 1.331 1.00 98.31 72 ASP A CA 1
ATOM 567 C C . ASP A 1 72 ? -4.568 -7.481 1.152 1.00 98.31 72 ASP A C 1
ATOM 569 O O . ASP A 1 72 ? -3.543 -7.881 0.594 1.00 98.31 72 ASP A O 1
ATOM 573 N N . LYS A 1 73 ? -5.470 -8.344 1.627 1.00 97.56 73 LYS A N 1
ATOM 574 C CA . LYS A 1 73 ? -5.275 -9.801 1.537 1.00 97.56 73 LYS A CA 1
ATOM 575 C C . LYS A 1 73 ? -5.142 -10.344 0.100 1.00 97.56 73 LYS A C 1
ATOM 577 O O . LYS A 1 73 ? -4.677 -11.466 -0.073 1.00 97.56 73 LYS A O 1
ATOM 582 N N . ASN A 1 74 ? -5.586 -9.592 -0.909 1.00 96.94 74 ASN A N 1
ATOM 583 C CA . ASN A 1 74 ? -5.692 -10.011 -2.309 1.00 96.94 74 ASN A CA 1
ATOM 584 C C . ASN A 1 74 ? -4.791 -9.212 -3.265 1.00 96.94 74 ASN A C 1
ATOM 586 O O . ASN A 1 74 ? -4.575 -9.647 -4.398 1.00 96.94 74 ASN A O 1
ATOM 590 N N . SER A 1 75 ? -4.334 -8.025 -2.869 1.00 96.69 75 SER A N 1
ATOM 591 C CA . SER A 1 75 ? -3.782 -7.033 -3.789 1.00 96.69 75 SER A CA 1
ATOM 592 C C . SER A 1 75 ? -2.738 -6.136 -3.144 1.00 96.69 75 SER A C 1
ATOM 594 O O . SER A 1 75 ? -2.755 -5.877 -1.943 1.00 96.69 75 SER A O 1
ATOM 596 N N . VAL A 1 76 ? -1.876 -5.590 -3.998 1.00 96.06 76 VAL A N 1
ATOM 597 C CA . VAL A 1 76 ? -0.934 -4.528 -3.651 1.00 96.06 76 VAL A CA 1
ATOM 598 C C . VAL A 1 76 ? -1.326 -3.248 -4.375 1.00 96.06 76 VAL A C 1
ATOM 600 O O . VAL A 1 76 ? -1.784 -3.291 -5.521 1.00 96.06 76 VAL A O 1
ATOM 603 N N . TYR A 1 77 ? -1.115 -2.116 -3.718 1.00 94.44 77 TYR A N 1
ATOM 604 C CA . TYR A 1 77 ? -1.460 -0.789 -4.197 1.00 94.44 77 TYR A CA 1
ATOM 605 C C . TYR A 1 77 ? -0.258 0.146 -4.123 1.00 94.44 77 TYR A C 1
ATOM 607 O O . TYR A 1 77 ? 0.569 0.056 -3.214 1.00 94.44 77 TYR A O 1
ATOM 615 N N . TYR A 1 78 ? -0.193 1.053 -5.090 1.00 92.06 78 TYR A N 1
ATOM 616 C CA . TYR A 1 78 ? 0.634 2.245 -5.050 1.00 92.06 78 TYR A CA 1
ATOM 617 C C . TYR A 1 78 ? -0.278 3.452 -5.257 1.00 92.06 78 TYR A C 1
ATOM 619 O O . TYR A 1 78 ? -0.854 3.618 -6.336 1.00 92.06 78 TYR A O 1
ATOM 627 N N . LYS A 1 79 ? -0.420 4.278 -4.220 1.00 91.38 79 LYS A N 1
ATOM 628 C CA . LYS A 1 79 ? -1.455 5.312 -4.128 1.00 91.38 79 LYS A CA 1
ATOM 629 C C . LYS A 1 79 ? -2.845 4.712 -4.407 1.00 91.38 79 LYS A C 1
ATOM 631 O O . LYS A 1 79 ? -3.177 3.646 -3.898 1.00 91.38 79 LYS A O 1
ATOM 636 N N . GLN A 1 80 ? -3.653 5.343 -5.254 1.00 91.56 80 GLN A N 1
ATOM 637 C CA . GLN A 1 80 ? -4.953 4.823 -5.676 1.00 91.56 80 GLN A CA 1
ATOM 638 C C . GLN A 1 80 ? -4.880 3.633 -6.651 1.00 91.56 80 GLN A C 1
ATOM 640 O O . GLN A 1 80 ? -5.906 3.034 -6.972 1.00 91.56 80 GLN A O 1
ATOM 645 N N . TYR A 1 81 ? -3.697 3.293 -7.171 1.00 91.00 81 TYR A N 1
ATOM 646 C CA . TYR A 1 81 ? -3.561 2.321 -8.252 1.00 91.00 81 TYR A CA 1
ATOM 647 C C . TYR A 1 81 ? -3.235 0.922 -7.740 1.00 91.00 81 TYR A C 1
ATOM 649 O O . TYR A 1 81 ? -2.251 0.702 -7.035 1.00 91.00 81 TYR A O 1
ATOM 657 N N . ARG A 1 82 ? -4.010 -0.065 -8.193 1.00 92.75 82 ARG A N 1
ATOM 658 C CA . ARG A 1 82 ? -3.706 -1.483 -7.983 1.00 92.75 82 ARG A CA 1
ATOM 659 C C . ARG A 1 82 ? -2.526 -1.935 -8.848 1.00 92.75 82 ARG A C 1
ATOM 661 O O . ARG A 1 82 ? -2.517 -1.742 -10.066 1.00 92.75 82 ARG A O 1
ATOM 668 N N . ILE A 1 83 ? -1.568 -2.629 -8.239 1.00 92.50 83 ILE A N 1
ATOM 669 C CA . ILE A 1 83 ? -0.438 -3.262 -8.924 1.00 92.50 83 ILE A CA 1
ATOM 670 C C . ILE A 1 83 ? -0.837 -4.682 -9.343 1.00 92.50 83 ILE A C 1
ATOM 672 O O . ILE A 1 83 ? -0.744 -5.641 -8.580 1.00 92.50 83 ILE A O 1
ATOM 676 N N . TYR A 1 84 ? -1.307 -4.826 -10.582 1.00 90.50 84 TYR A N 1
ATOM 677 C CA . TYR A 1 84 ? -1.706 -6.129 -11.118 1.00 90.50 84 TYR A CA 1
ATOM 678 C C . TYR A 1 84 ? -0.540 -7.120 -11.194 1.00 90.50 84 TYR A C 1
ATOM 680 O O . TYR A 1 84 ? 0.507 -6.809 -11.765 1.00 90.50 84 TYR A O 1
ATOM 688 N N . GLY A 1 85 ? -0.777 -8.330 -10.679 1.00 90.19 85 GLY A N 1
ATOM 689 C CA . GLY A 1 85 ? 0.184 -9.435 -10.670 1.00 90.19 85 GLY A CA 1
ATOM 690 C C . GLY A 1 85 ? 1.149 -9.432 -9.483 1.00 90.19 85 GLY A C 1
ATOM 691 O O . GLY A 1 85 ? 1.910 -10.387 -9.353 1.00 90.19 85 GLY A O 1
ATOM 692 N N . ALA A 1 86 ? 1.106 -8.405 -8.629 1.00 93.88 86 ALA A N 1
ATOM 693 C CA . ALA A 1 86 ? 1.904 -8.374 -7.413 1.00 93.88 86 ALA A CA 1
ATOM 694 C C . ALA A 1 86 ? 1.408 -9.404 -6.394 1.00 93.88 86 ALA A C 1
ATOM 696 O O . ALA A 1 86 ? 0.204 -9.650 -6.281 1.00 93.88 86 ALA A O 1
ATOM 697 N N . ASP A 1 87 ? 2.344 -9.983 -5.647 1.00 96.50 87 ASP A N 1
ATOM 698 C CA . ASP A 1 87 ? 2.044 -10.960 -4.602 1.00 96.50 87 ASP A CA 1
ATOM 699 C C . ASP A 1 87 ? 1.963 -10.283 -3.224 1.00 96.50 87 ASP A C 1
ATOM 701 O O . ASP A 1 87 ? 3.007 -10.012 -2.625 1.00 96.50 87 ASP A O 1
ATOM 705 N N . PRO A 1 88 ? 0.755 -10.025 -2.682 1.00 96.19 88 PRO A N 1
ATOM 706 C CA . PRO A 1 88 ? 0.595 -9.293 -1.424 1.00 96.19 88 PRO A CA 1
ATOM 707 C C . PRO A 1 88 ? 1.228 -10.006 -0.226 1.00 96.19 88 PRO A C 1
ATOM 709 O O . PRO A 1 88 ? 1.607 -9.349 0.740 1.00 96.19 88 PRO A O 1
ATOM 712 N N . LEU A 1 89 ? 1.381 -11.334 -0.277 1.00 96.44 89 LEU A N 1
ATOM 713 C CA . LEU A 1 89 ? 1.937 -12.112 0.832 1.00 96.44 89 LEU A CA 1
ATOM 714 C C . LEU A 1 89 ? 3.453 -11.959 0.973 1.00 96.44 89 LEU A C 1
ATOM 716 O O . LEU A 1 89 ? 3.980 -12.124 2.072 1.00 96.44 89 LEU A O 1
ATOM 720 N N . SER A 1 90 ? 4.155 -11.673 -0.124 1.00 96.38 90 SER A N 1
ATOM 721 C CA . SER A 1 90 ? 5.611 -11.504 -0.134 1.00 96.38 90 SER A CA 1
ATOM 722 C C . SER A 1 90 ? 6.052 -10.066 -0.394 1.00 96.38 90 SER A C 1
ATOM 724 O O . SER A 1 90 ? 7.253 -9.812 -0.468 1.00 96.38 90 SER A O 1
ATOM 726 N N . PHE A 1 91 ? 5.107 -9.131 -0.517 1.00 96.06 91 PHE A N 1
ATOM 727 C CA . PHE A 1 91 ? 5.398 -7.740 -0.826 1.00 96.06 91 PHE A CA 1
ATOM 728 C C . PHE A 1 91 ? 6.022 -7.010 0.368 1.00 96.06 91 PHE A C 1
ATOM 730 O O . PHE A 1 91 ? 5.477 -7.009 1.474 1.00 96.06 91 PHE A O 1
ATOM 737 N N . TYR A 1 92 ? 7.143 -6.330 0.139 1.00 94.12 92 TYR A N 1
ATOM 738 C CA . TYR A 1 92 ? 7.763 -5.459 1.130 1.00 94.12 92 TYR A CA 1
ATOM 739 C C . TYR A 1 92 ? 8.477 -4.271 0.484 1.00 94.12 92 TYR A C 1
ATOM 741 O O . TYR A 1 92 ? 8.913 -4.306 -0.668 1.00 94.12 92 TYR A O 1
ATOM 749 N N . ILE A 1 93 ? 8.603 -3.196 1.257 1.00 93.25 93 ILE A N 1
ATOM 750 C CA . ILE A 1 93 ? 9.252 -1.957 0.827 1.00 93.25 93 ILE A CA 1
ATOM 751 C C . ILE A 1 93 ? 10.760 -2.080 1.008 1.00 93.25 93 ILE A C 1
ATOM 753 O O . ILE A 1 93 ? 11.231 -2.470 2.076 1.00 93.25 93 ILE A O 1
ATOM 757 N N . ILE A 1 94 ? 11.510 -1.701 -0.025 1.00 91.50 94 ILE A N 1
ATOM 758 C CA . ILE A 1 94 ? 12.970 -1.592 0.023 1.00 91.50 94 ILE A CA 1
ATOM 759 C C . ILE A 1 94 ? 13.361 -0.191 0.506 1.00 91.50 94 ILE A C 1
ATOM 761 O O . ILE A 1 94 ? 14.203 -0.047 1.389 1.00 91.50 94 ILE A O 1
ATOM 765 N N . ASN A 1 95 ? 12.751 0.846 -0.069 1.00 87.25 95 ASN A N 1
ATOM 766 C CA . ASN A 1 95 ? 12.919 2.254 0.301 1.00 87.25 95 ASN A CA 1
ATOM 767 C C . ASN A 1 95 ? 11.661 3.049 -0.124 1.00 87.25 95 ASN A C 1
ATOM 769 O O . ASN A 1 95 ? 10.794 2.470 -0.775 1.00 87.25 95 ASN A O 1
ATOM 773 N N . PRO A 1 96 ? 11.517 4.344 0.220 1.00 82.81 96 PRO A N 1
ATOM 774 C 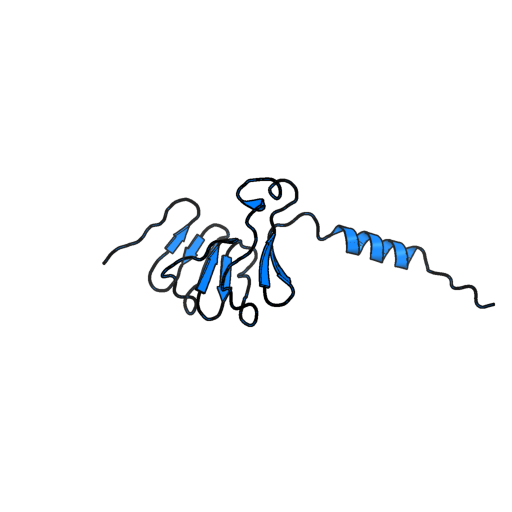CA . PRO A 1 96 ? 10.292 5.103 -0.074 1.00 82.81 96 PRO A CA 1
ATOM 775 C C . PRO A 1 96 ? 9.824 5.048 -1.538 1.00 82.81 96 PRO A C 1
ATOM 777 O O . PRO A 1 96 ? 8.622 5.102 -1.796 1.00 82.81 96 PRO A O 1
ATOM 780 N N . ASP A 1 97 ? 10.754 4.858 -2.477 1.00 83.38 97 ASP A N 1
ATOM 781 C CA . ASP A 1 97 ? 10.493 4.875 -3.917 1.00 83.38 97 ASP A CA 1
ATOM 782 C C . ASP A 1 97 ? 10.478 3.481 -4.565 1.00 83.38 97 ASP A C 1
ATOM 784 O O . ASP A 1 97 ? 10.202 3.357 -5.762 1.00 83.38 97 ASP A O 1
ATOM 788 N N . SER A 1 98 ? 10.764 2.413 -3.810 1.00 88.88 98 SER A N 1
ATOM 789 C CA . SER A 1 98 ? 10.843 1.058 -4.359 1.00 88.88 98 SER A CA 1
ATOM 790 C C . SER A 1 98 ? 10.427 -0.043 -3.392 1.00 88.88 98 SER A C 1
ATOM 792 O O . SER A 1 98 ? 10.643 0.001 -2.180 1.00 88.88 98 SER A O 1
ATOM 794 N N . ALA A 1 99 ? 9.852 -1.086 -3.969 1.00 91.94 99 ALA A N 1
ATOM 795 C CA . ALA A 1 99 ? 9.366 -2.254 -3.264 1.00 91.94 99 ALA A CA 1
ATOM 796 C C . ALA A 1 99 ? 9.604 -3.505 -4.105 1.00 91.94 99 ALA A C 1
ATOM 798 O O . ALA A 1 99 ? 9.923 -3.429 -5.289 1.00 91.94 99 ALA A O 1
ATOM 799 N N . THR A 1 100 ? 9.464 -4.677 -3.510 1.00 93.50 100 THR A N 1
ATOM 800 C CA . THR A 1 100 ? 9.595 -5.941 -4.232 1.00 93.50 100 THR A CA 1
ATOM 801 C C . THR A 1 100 ? 8.654 -6.970 -3.643 1.00 93.50 100 THR A C 1
ATOM 803 O O . THR A 1 100 ? 8.269 -6.887 -2.479 1.00 93.50 100 THR A O 1
ATOM 806 N N . ASP A 1 101 ? 8.309 -7.955 -4.455 1.00 94.38 101 ASP A N 1
ATOM 807 C CA . ASP A 1 101 ? 7.733 -9.211 -4.003 1.00 94.38 101 ASP A CA 1
ATOM 808 C C . ASP A 1 101 ? 8.618 -10.380 -4.451 1.00 94.38 101 ASP A C 1
ATOM 810 O O . ASP A 1 101 ? 9.733 -10.193 -4.954 1.00 94.38 101 ASP A O 1
ATOM 814 N N . LYS A 1 102 ? 8.127 -11.604 -4.255 1.00 93.50 102 LYS A N 1
ATOM 815 C CA . LYS A 1 102 ? 8.796 -12.845 -4.660 1.00 93.50 102 LYS A CA 1
ATOM 816 C C . LYS A 1 102 ? 9.110 -12.927 -6.163 1.00 93.50 102 LYS A C 1
ATOM 818 O O . LYS A 1 102 ? 9.982 -13.707 -6.550 1.00 93.50 102 LYS A O 1
ATOM 823 N N . TYR A 1 103 ? 8.394 -12.195 -7.010 1.00 90.25 103 TYR A N 1
ATOM 824 C CA . TYR A 1 103 ? 8.435 -12.313 -8.467 1.00 90.25 103 TYR A CA 1
ATOM 825 C C . TYR A 1 103 ? 9.066 -11.102 -9.161 1.00 90.25 103 TYR A C 1
ATOM 827 O O . TYR A 1 103 ? 9.718 -11.280 -10.193 1.00 90.25 103 TYR A O 1
ATOM 835 N N . ALA A 1 104 ? 8.883 -9.893 -8.632 1.00 88.25 104 ALA A N 1
ATOM 836 C CA . ALA A 1 104 ? 9.277 -8.656 -9.290 1.00 88.25 104 ALA A CA 1
ATOM 837 C C . ALA A 1 104 ? 9.645 -7.539 -8.306 1.00 88.25 104 ALA A C 1
ATOM 839 O O . ALA A 1 104 ? 9.220 -7.516 -7.153 1.00 88.25 104 ALA A O 1
ATOM 840 N N . THR A 1 105 ? 10.410 -6.572 -8.815 1.00 89.12 105 THR A N 1
ATOM 841 C CA . THR A 1 105 ? 10.743 -5.320 -8.130 1.00 89.12 105 THR A CA 1
ATOM 842 C C . THR A 1 105 ? 10.024 -4.159 -8.813 1.00 89.12 105 THR A C 1
ATOM 844 O O . THR A 1 105 ? 9.935 -4.092 -10.040 1.00 89.12 105 THR A O 1
ATOM 847 N N . TYR A 1 106 ? 9.526 -3.236 -8.002 1.00 86.81 106 TYR A N 1
ATOM 848 C CA . TYR A 1 106 ? 8.695 -2.101 -8.365 1.00 86.81 106 TYR A CA 1
ATOM 849 C C . TYR A 1 106 ? 9.426 -0.825 -7.962 1.00 86.81 106 TYR A C 1
ATOM 851 O O . TYR A 1 106 ? 9.907 -0.712 -6.837 1.00 86.81 106 TYR A O 1
ATOM 859 N N . GLY A 1 107 ? 9.526 0.131 -8.878 1.00 81.88 107 GLY A N 1
ATOM 860 C CA . GLY A 1 107 ? 10.143 1.423 -8.615 1.00 81.88 107 GLY A CA 1
ATOM 861 C C . GLY A 1 107 ? 9.356 2.538 -9.275 1.00 81.88 107 GLY A C 1
ATOM 862 O O . GLY A 1 107 ? 8.737 2.329 -10.326 1.00 81.88 107 GLY A O 1
ATOM 863 N N . PHE A 1 108 ? 9.402 3.719 -8.666 1.00 67.19 108 PHE A N 1
ATOM 864 C CA . PHE A 1 108 ? 8.923 4.936 -9.303 1.00 67.19 108 PHE A CA 1
ATOM 865 C C . PHE A 1 108 ? 9.703 5.119 -10.624 1.00 67.19 108 PHE A C 1
ATOM 867 O O . PHE A 1 108 ? 10.930 5.132 -10.636 1.00 67.19 108 PHE A O 1
ATOM 874 N N . GLU A 1 109 ? 8.968 5.149 -11.740 1.00 52.22 109 GLU A N 1
ATOM 875 C CA . GLU A 1 109 ? 9.406 5.340 -13.139 1.00 52.22 109 GLU A CA 1
ATOM 876 C C . GLU A 1 109 ? 9.767 4.139 -14.034 1.00 52.22 109 GLU A C 1
ATOM 878 O O . GLU A 1 109 ? 9.784 4.323 -15.253 1.00 52.22 109 GLU A O 1
ATOM 883 N N . LYS A 1 110 ? 9.966 2.899 -13.559 1.00 43.50 110 LYS A N 1
ATOM 884 C CA . LYS A 1 110 ? 10.181 1.759 -14.487 1.00 43.50 110 LYS A CA 1
ATOM 885 C C . LYS A 1 110 ? 9.550 0.458 -14.011 1.00 43.50 110 LYS A C 1
ATOM 887 O O . LYS A 1 110 ? 9.979 -0.160 -13.042 1.00 43.50 110 LYS A O 1
ATOM 892 N N . ARG A 1 111 ? 8.572 -0.015 -14.786 1.00 44.28 111 ARG A N 1
ATOM 893 C CA . ARG A 1 111 ? 8.017 -1.367 -14.692 1.00 44.28 111 ARG A CA 1
ATOM 894 C C . ARG A 1 111 ? 9.057 -2.353 -15.245 1.00 44.28 111 ARG A C 1
ATOM 896 O O . ARG A 1 111 ? 9.027 -2.684 -16.425 1.00 44.28 111 ARG A O 1
ATOM 903 N N . PHE A 1 112 ? 10.004 -2.810 -14.428 1.00 48.22 112 PHE A N 1
ATOM 904 C CA . PHE A 1 112 ? 10.849 -3.946 -14.805 1.00 48.22 112 PHE A CA 1
ATOM 905 C C . PHE A 1 112 ? 10.058 -5.239 -14.593 1.00 48.22 112 PHE A C 1
ATOM 907 O O . PHE A 1 112 ? 10.209 -5.930 -13.591 1.00 48.22 112 PHE A O 1
ATOM 914 N N . VAL A 1 113 ? 9.190 -5.578 -15.551 1.00 48.72 113 VAL A N 1
ATOM 915 C CA . VAL A 1 113 ? 8.670 -6.945 -15.642 1.00 48.72 113 VAL A CA 1
ATOM 916 C C . VAL A 1 113 ? 9.798 -7.792 -16.208 1.00 48.72 113 VAL A C 1
ATOM 918 O O . VAL A 1 113 ? 10.100 -7.716 -17.398 1.00 48.72 113 VAL A O 1
ATOM 921 N N . ARG A 1 114 ? 10.448 -8.601 -15.372 1.00 43.38 114 ARG A N 1
ATOM 922 C CA . ARG A 1 114 ? 11.255 -9.701 -15.896 1.00 43.38 114 ARG A CA 1
ATOM 923 C C . ARG A 1 114 ? 10.261 -10.766 -16.358 1.00 43.38 114 ARG A C 1
ATOM 925 O O . ARG A 1 114 ? 9.745 -11.517 -15.535 1.00 43.38 114 ARG A O 1
ATOM 932 N N . SER A 1 115 ? 9.912 -10.763 -17.648 1.00 32.78 115 SER A N 1
ATOM 933 C CA . SER A 1 115 ? 9.106 -11.846 -18.215 1.00 32.78 115 SER A CA 1
ATOM 934 C C . SER A 1 115 ? 9.897 -13.150 -18.098 1.00 32.78 115 SER A C 1
ATOM 936 O O . SER A 1 115 ? 11.112 -13.166 -18.320 1.00 32.78 115 SER A O 1
ATOM 938 N N . ARG A 1 116 ? 9.216 -14.229 -17.717 1.00 45.81 116 ARG A N 1
ATOM 939 C CA . ARG A 1 116 ? 9.642 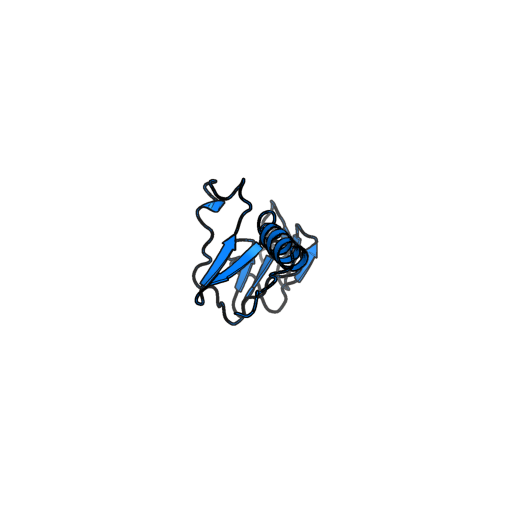-15.565 -18.134 1.00 45.81 116 ARG A CA 1
ATOM 940 C C . ARG A 1 116 ? 9.114 -15.824 -19.532 1.00 45.81 116 ARG A C 1
ATOM 942 O O . ARG A 1 116 ? 8.019 -15.294 -19.828 1.00 45.81 116 ARG A O 1
#

Sequence (116 aa):
MKRSTITIIGVLLIVVGLCFKSCQDGYEIDNGKVYYNYNVWLRDSDEGRINYIDSADAATFKELGHSNYAVDKNSVYYKQYRIYGADPLSFYIINPDSATDKYATYGFEKRFVRSR